Protein AF-A0A9E3P2Q3-F1 (afdb_monomer_lite)

pLDDT: mean 70.46, std 13.99, range [34.44, 86.69]

Foldseek 3Di:
DVPDDLVVLVCLCVPDCVVDDPVSNVVSVVVCVVVVPDDDPDPPPDDPPPDPDDDPPPPPPDPCPVVVVVVVLVVVLVVVVVVLVVLLVPPPDPVVNVVSVVVVVVVVVVSVVVVVVVCVVVPD

Sequence (124 aa):
MASRSDDDLIEVVTSSPEDWEPEAIEAAKAEIERRGLRFEPRPKSSPVETSADGSAEEAPTLPGRKIVAFVVGVLLSLVGVMISLVMVASSKSEAQRRQNRQLVPWTCAGAVLSFFVMFARTGC

Radius of gyration: 28.04 Å; chains: 1; bounding box: 66×47×56 Å

Structure (mmCIF, N/CA/C/O backbone):
data_AF-A0A9E3P2Q3-F1
#
_entry.id   AF-A0A9E3P2Q3-F1
#
loop_
_atom_site.group_PDB
_atom_site.id
_atom_site.type_symbol
_atom_site.label_atom_id
_atom_site.label_alt_id
_atom_site.label_comp_id
_atom_site.label_asym_id
_atom_site.label_entity_id
_atom_site.label_seq_id
_atom_site.pdbx_PDB_ins_code
_atom_site.Cartn_x
_atom_site.Cartn_y
_atom_site.Cartn_z
_atom_site.occupancy
_atom_site.B_iso_or_equiv
_atom_site.auth_seq_id
_atom_site.auth_comp_id
_atom_site.auth_asym_id
_atom_site.auth_atom_id
_atom_site.pdbx_PDB_model_num
ATOM 1 N N . MET A 1 1 ? -31.362 26.291 7.122 1.00 56.62 1 MET A N 1
ATOM 2 C CA . MET A 1 1 ? -31.544 25.896 8.537 1.00 56.62 1 MET A CA 1
ATOM 3 C C . MET A 1 1 ? -32.839 25.127 8.775 1.00 56.62 1 MET A C 1
ATOM 5 O O . MET A 1 1 ? -32.762 24.066 9.367 1.00 56.62 1 MET A O 1
ATOM 9 N N . ALA A 1 2 ? -33.998 25.558 8.255 1.00 60.78 2 ALA A N 1
ATOM 10 C CA . ALA A 1 2 ? -35.278 24.863 8.484 1.00 60.78 2 ALA A CA 1
ATOM 11 C C . ALA A 1 2 ? -35.324 23.378 8.045 1.00 60.78 2 ALA A C 1
ATOM 13 O O . ALA A 1 2 ? -36.069 22.598 8.627 1.00 60.78 2 ALA A O 1
ATOM 14 N N . SER A 1 3 ? -34.520 22.976 7.056 1.00 72.94 3 SER A N 1
ATOM 15 C CA . SER A 1 3 ? -34.424 21.590 6.577 1.00 72.94 3 SER A CA 1
ATOM 16 C C . SER A 1 3 ? -33.384 20.728 7.307 1.00 72.94 3 SER A C 1
ATOM 18 O O . SER A 1 3 ? -33.248 19.560 6.957 1.00 72.94 3 SER A O 1
ATOM 20 N N . ARG A 1 4 ? -32.610 21.288 8.251 1.00 71.31 4 ARG A N 1
ATOM 21 C CA . ARG A 1 4 ? -31.617 20.524 9.025 1.00 71.31 4 ARG A CA 1
ATOM 22 C C . ARG A 1 4 ? -32.302 19.710 10.120 1.00 71.31 4 ARG A C 1
ATOM 24 O O . ARG A 1 4 ? -33.344 20.130 10.644 1.00 71.31 4 ARG A O 1
ATOM 31 N N . SER A 1 5 ? -31.717 18.551 10.423 1.00 78.19 5 SER A N 1
ATOM 32 C CA . SER A 1 5 ? -32.189 17.700 11.509 1.00 78.19 5 SER A CA 1
ATOM 33 C C . SER A 1 5 ? -31.913 18.364 12.860 1.00 78.19 5 SER A C 1
ATOM 35 O O . SER A 1 5 ? -31.067 19.254 12.968 1.00 78.19 5 SER A O 1
ATOM 37 N N . ASP A 1 6 ? -32.669 17.972 13.882 1.00 78.38 6 ASP A N 1
ATOM 38 C CA . ASP A 1 6 ? -32.517 18.543 15.222 1.00 78.38 6 ASP A CA 1
ATOM 39 C C . ASP A 1 6 ? -31.124 18.236 15.802 1.00 78.38 6 ASP A C 1
ATOM 41 O O . ASP A 1 6 ? -30.530 19.100 16.447 1.00 78.38 6 ASP A O 1
ATOM 45 N N . ASP A 1 7 ? -30.563 17.065 15.480 1.00 77.06 7 ASP A N 1
ATOM 46 C CA . ASP A 1 7 ? -29.203 16.669 15.859 1.00 77.06 7 ASP A CA 1
ATOM 47 C C . ASP A 1 7 ? -28.143 17.569 15.201 1.00 77.06 7 ASP A C 1
ATOM 49 O O . ASP A 1 7 ? -27.250 18.056 15.893 1.00 77.06 7 ASP A O 1
ATOM 53 N N . ASP A 1 8 ? -28.291 17.897 13.910 1.00 78.12 8 ASP A N 1
ATOM 54 C CA . ASP A 1 8 ? -27.366 18.805 13.208 1.00 78.12 8 ASP A CA 1
ATOM 55 C C . ASP A 1 8 ? -27.407 20.228 13.791 1.00 78.12 8 ASP A C 1
ATOM 57 O O . ASP A 1 8 ? -26.400 20.935 13.825 1.00 78.12 8 ASP A O 1
ATOM 61 N N . LEU A 1 9 ? -28.588 20.697 14.214 1.00 77.69 9 LEU A N 1
ATOM 62 C CA . LEU A 1 9 ? -28.734 22.018 14.834 1.00 77.69 9 LEU A CA 1
ATOM 63 C C . LEU A 1 9 ? -28.029 22.060 16.193 1.00 77.69 9 LEU A C 1
ATOM 65 O O . LEU A 1 9 ? -27.362 23.047 16.510 1.00 77.69 9 LEU A O 1
ATOM 69 N N . ILE A 1 10 ? -28.157 20.989 16.979 1.00 78.12 10 ILE A N 1
ATOM 70 C CA . ILE A 1 10 ? -27.492 20.849 18.276 1.00 78.12 10 ILE A CA 1
ATOM 71 C C . ILE A 1 10 ? -25.978 20.728 18.088 1.00 78.12 10 ILE A C 1
ATOM 73 O O . ILE A 1 10 ? -25.231 21.363 18.833 1.00 78.12 10 ILE A O 1
ATOM 77 N N . GLU A 1 11 ? -25.514 19.981 17.086 1.00 80.94 11 GLU A N 1
ATOM 78 C CA . GLU A 1 11 ? -24.092 19.843 16.771 1.00 80.94 11 GLU A CA 1
ATOM 79 C C . GLU A 1 11 ? -23.462 21.204 16.474 1.00 80.94 11 GLU A C 1
ATOM 81 O O . GLU A 1 11 ? -22.496 21.567 17.132 1.00 80.94 11 GLU A O 1
ATOM 86 N N . VAL A 1 12 ? -24.076 22.024 15.615 1.00 80.44 12 VAL A N 1
ATOM 87 C CA . VAL A 1 12 ? -23.578 23.377 15.285 1.00 80.44 12 VAL A CA 1
ATOM 88 C C . VAL A 1 12 ? -23.415 24.266 16.526 1.00 80.44 12 VAL A C 1
ATOM 90 O O . VAL A 1 12 ? -22.493 25.075 16.597 1.00 80.44 12 VAL A O 1
ATOM 93 N N . VAL A 1 13 ? -24.297 24.133 17.522 1.00 79.62 13 VAL A N 1
ATOM 94 C CA . VAL A 1 13 ? -24.241 24.938 18.757 1.00 79.62 13 VAL A CA 1
ATOM 95 C C . VAL A 1 13 ? -23.282 24.353 19.802 1.00 79.62 13 VAL A C 1
ATOM 97 O O . VAL A 1 13 ? -22.790 25.094 20.654 1.00 79.62 13 VAL A O 1
ATOM 100 N N . THR A 1 14 ? -23.029 23.043 19.767 1.00 78.44 14 THR A N 1
ATOM 101 C CA . THR A 1 14 ? -22.206 22.328 20.761 1.00 78.44 14 THR A CA 1
ATOM 102 C C . THR A 1 14 ? -20.771 22.067 20.307 1.00 78.44 14 THR A C 1
ATOM 104 O O . THR A 1 14 ? -19.900 21.885 21.161 1.00 78.44 14 THR A O 1
ATOM 107 N N . SER A 1 15 ? -20.514 22.074 18.999 1.00 76.19 15 SER A N 1
ATOM 108 C CA . SER A 1 15 ? -19.181 22.017 18.399 1.00 76.19 15 SER A CA 1
ATOM 109 C C . SER A 1 15 ? -18.386 23.299 18.657 1.00 76.19 15 SER A C 1
ATOM 111 O O . SER A 1 15 ? -18.937 24.320 19.081 1.00 76.19 15 SER A O 1
ATOM 113 N N . SER A 1 16 ? -17.076 23.250 18.420 1.00 73.00 16 SER A N 1
ATOM 114 C CA . SER A 1 16 ? -16.201 24.399 18.637 1.00 73.00 16 SER A CA 1
ATOM 115 C C . SER A 1 16 ? -16.625 25.583 17.752 1.00 73.00 16 SER A C 1
ATOM 117 O O . SER A 1 16 ? -16.930 25.397 16.575 1.00 73.00 16 SER A O 1
ATOM 119 N N . PRO A 1 17 ? -16.608 26.824 18.270 1.00 65.88 17 PRO A N 1
ATOM 120 C CA . PRO A 1 17 ? -16.984 28.017 17.503 1.00 65.88 17 PRO A CA 1
ATOM 121 C C . PRO A 1 17 ? -15.997 28.350 16.369 1.00 65.88 17 PRO A C 1
ATOM 123 O O . PRO A 1 17 ? -16.234 29.280 15.610 1.00 65.88 17 PRO A O 1
ATOM 126 N N . GLU A 1 18 ? -14.885 27.620 16.280 1.00 72.69 18 GLU A N 1
ATOM 127 C CA . GLU A 1 18 ? -13.877 27.722 15.220 1.00 72.69 18 GLU A CA 1
ATOM 128 C C . GLU A 1 18 ? -14.293 26.963 13.947 1.00 72.69 18 GLU A C 1
ATOM 130 O O . GLU A 1 18 ? -13.821 27.297 12.863 1.00 72.69 18 GLU A O 1
ATOM 135 N N . ASP A 1 19 ? -15.206 25.990 14.066 1.00 75.38 19 ASP A N 1
ATOM 136 C CA . ASP A 1 19 ? -15.649 25.134 12.956 1.00 75.38 19 ASP A CA 1
ATOM 137 C C . ASP A 1 19 ? -16.808 25.750 12.151 1.00 75.38 19 ASP A C 1
ATOM 139 O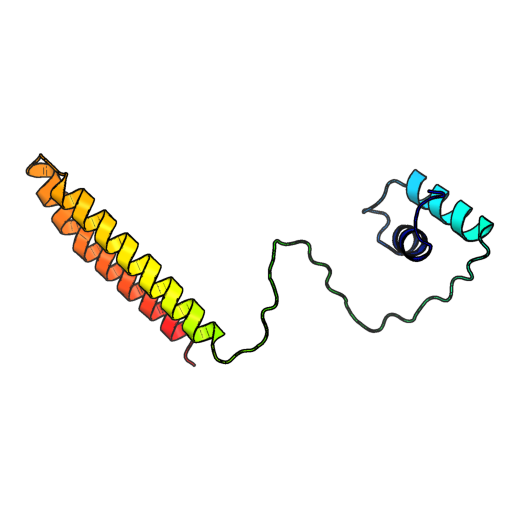 O . ASP A 1 19 ? -17.129 25.290 11.052 1.00 75.38 19 ASP A O 1
ATOM 143 N N . TRP A 1 20 ? -17.442 26.803 12.679 1.00 79.31 20 TRP A N 1
ATOM 144 C CA . TRP A 1 20 ? -18.639 27.411 12.101 1.00 79.31 20 TRP A CA 1
ATOM 145 C C . TRP A 1 20 ? -18.582 28.933 12.107 1.00 79.31 20 TRP A C 1
ATOM 147 O O . TRP A 1 20 ? -18.084 29.562 13.037 1.00 79.31 20 TRP A O 1
ATOM 157 N N . GLU A 1 21 ? -19.176 29.542 11.081 1.00 84.75 21 GLU A N 1
ATOM 158 C CA . GLU A 1 21 ? -19.369 30.988 11.058 1.00 84.75 21 GLU A CA 1
ATOM 159 C C . GLU A 1 21 ? -20.297 31.432 12.205 1.00 84.75 21 GLU A C 1
ATOM 161 O O . GLU A 1 21 ? -21.296 30.760 12.493 1.00 84.75 21 GLU A O 1
ATOM 166 N N . PRO A 1 22 ? -20.032 32.587 12.843 1.00 79.88 22 PRO A N 1
ATOM 167 C CA . PRO A 1 22 ? -20.825 33.065 13.977 1.00 79.88 22 PRO A CA 1
ATOM 168 C C . PRO A 1 22 ? -22.309 33.252 13.621 1.00 79.88 22 PRO A C 1
ATOM 170 O O . PRO A 1 22 ? -23.181 32.958 14.438 1.00 79.88 22 PRO A O 1
ATOM 173 N N . GLU A 1 23 ? -22.606 33.642 12.379 1.00 79.81 23 GLU A N 1
ATOM 174 C CA . GLU A 1 23 ? -23.972 33.780 11.861 1.00 79.81 23 GLU A CA 1
ATOM 175 C C . GLU A 1 23 ? -24.711 32.429 11.795 1.00 79.81 23 GLU A C 1
ATOM 177 O O . GLU A 1 23 ? -25.909 32.346 12.075 1.00 79.81 23 GLU A O 1
ATOM 182 N N . ALA A 1 24 ? -23.998 31.334 11.508 1.00 79.56 24 ALA A N 1
ATOM 183 C CA . ALA A 1 24 ? -24.572 29.990 11.491 1.00 79.56 24 ALA A CA 1
ATOM 184 C C . ALA A 1 24 ? -24.915 29.493 12.904 1.00 79.56 24 ALA A C 1
ATOM 186 O O . ALA A 1 24 ? -25.940 28.834 13.091 1.00 79.56 24 ALA A O 1
ATOM 187 N N . ILE A 1 25 ? -24.095 29.849 13.898 1.00 80.75 25 ILE A N 1
ATOM 188 C CA . ILE A 1 25 ? -24.326 29.524 15.312 1.00 80.75 25 ILE A CA 1
ATOM 189 C C . ILE A 1 25 ? -25.546 30.291 15.842 1.00 80.75 25 ILE A C 1
ATOM 191 O O . ILE A 1 25 ? -26.386 29.715 16.536 1.00 80.75 25 ILE A O 1
ATOM 195 N N . GLU A 1 26 ? -25.681 31.576 15.504 1.00 82.31 26 GLU A N 1
ATOM 196 C CA . GLU A 1 26 ? -26.845 32.387 15.884 1.00 82.31 26 GLU A CA 1
ATOM 197 C C . GLU A 1 26 ? -28.135 31.883 15.228 1.00 82.31 26 GLU A C 1
ATOM 199 O O . GLU A 1 26 ? -29.147 31.704 15.912 1.00 82.31 26 GLU A O 1
ATOM 204 N N . ALA A 1 27 ? -28.090 31.559 13.933 1.00 82.94 27 ALA A N 1
ATOM 205 C CA . ALA A 1 27 ? -29.232 30.994 13.221 1.00 82.94 27 ALA A CA 1
ATOM 206 C C . ALA A 1 27 ? -29.654 29.624 13.784 1.00 82.94 27 ALA A C 1
ATOM 208 O O . ALA A 1 27 ? -30.849 29.336 13.871 1.00 82.94 27 ALA A O 1
ATOM 209 N N . ALA A 1 28 ? -28.695 28.786 14.195 1.00 82.12 28 ALA A N 1
ATOM 210 C CA . ALA A 1 28 ? -28.979 27.499 14.826 1.00 82.12 28 ALA A CA 1
ATOM 211 C C . ALA A 1 28 ? -29.613 27.671 16.216 1.00 82.12 28 ALA A C 1
ATOM 213 O O . ALA A 1 28 ? -30.617 27.025 16.509 1.00 82.12 28 ALA A O 1
ATOM 214 N N . LYS A 1 29 ? -29.104 28.596 17.043 1.00 80.38 29 LYS A N 1
ATOM 215 C CA . LYS A 1 29 ? -29.695 28.915 18.357 1.00 80.38 29 LYS A CA 1
ATOM 216 C C . LYS A 1 29 ? -31.138 29.405 18.238 1.00 80.38 29 LYS A C 1
ATOM 218 O O . LYS A 1 29 ? -32.005 28.898 18.948 1.00 80.38 29 LYS A O 1
ATOM 223 N N . ALA A 1 30 ? -31.403 30.329 17.314 1.00 83.25 30 ALA A N 1
ATOM 224 C CA . ALA A 1 30 ? -32.748 30.849 17.073 1.00 83.25 30 ALA A CA 1
ATOM 225 C C . ALA A 1 30 ? -33.718 29.749 16.604 1.00 83.25 30 ALA A C 1
ATOM 227 O O . ALA A 1 30 ? -34.883 29.721 16.999 1.00 83.25 30 ALA A O 1
ATOM 228 N N . GLU A 1 31 ? -33.240 28.810 15.785 1.00 81.19 31 GLU A N 1
ATOM 229 C CA . GLU A 1 31 ? -34.051 27.700 15.285 1.00 81.19 31 GLU A CA 1
ATOM 230 C C . GLU A 1 31 ? -34.334 26.636 16.364 1.00 81.19 31 GLU A C 1
ATOM 232 O O . GLU A 1 31 ? -35.449 26.117 16.425 1.00 81.19 31 GLU A O 1
ATOM 237 N N . ILE A 1 32 ? -33.375 26.346 17.251 1.00 81.69 32 ILE A N 1
ATOM 238 C CA . ILE A 1 32 ? -33.557 25.452 18.411 1.00 81.69 32 ILE A CA 1
ATOM 239 C C . ILE A 1 32 ? -34.602 26.023 19.375 1.00 81.69 32 ILE A C 1
ATOM 241 O O . ILE A 1 32 ? -35.501 25.301 19.814 1.00 81.69 32 ILE A O 1
ATOM 245 N N . GLU A 1 33 ? -34.522 27.326 19.662 1.00 81.50 33 GLU A N 1
ATOM 246 C CA . GLU A 1 33 ? -35.496 28.030 20.499 1.00 81.50 33 GLU A CA 1
ATOM 247 C C . GLU A 1 33 ? -36.892 28.006 19.862 1.00 81.50 33 GLU A C 1
ATOM 249 O O . GLU A 1 33 ? -37.873 27.664 20.526 1.00 81.50 33 GLU A O 1
ATOM 254 N N . ARG A 1 34 ? -36.981 28.249 18.545 1.00 80.75 34 ARG A N 1
ATOM 255 C CA . ARG A 1 34 ? -38.236 28.169 17.779 1.00 80.75 34 ARG A CA 1
ATOM 256 C C . ARG A 1 34 ? -38.878 26.779 17.832 1.00 80.75 34 ARG A C 1
ATOM 258 O O . ARG A 1 34 ? -40.104 26.678 17.824 1.00 80.75 34 ARG A O 1
ATOM 265 N N . ARG A 1 35 ? -38.072 25.712 17.865 1.00 76.88 35 ARG A N 1
ATOM 266 C CA . ARG A 1 35 ? -38.540 24.315 17.932 1.00 76.88 35 ARG A CA 1
ATOM 267 C C . ARG A 1 35 ? -38.819 23.833 19.358 1.00 76.88 35 ARG A C 1
ATOM 269 O O . ARG A 1 35 ? -39.352 22.740 19.525 1.00 76.88 35 ARG A O 1
ATOM 276 N N . GLY A 1 36 ? -38.496 24.628 20.382 1.00 74.81 36 GLY A N 1
ATOM 277 C CA . GLY A 1 36 ? -38.705 24.261 21.785 1.00 74.81 36 GLY A CA 1
ATOM 278 C C . GLY A 1 36 ? -37.869 23.060 22.236 1.00 74.81 36 GLY A C 1
ATOM 279 O O . GLY A 1 36 ? -38.242 22.3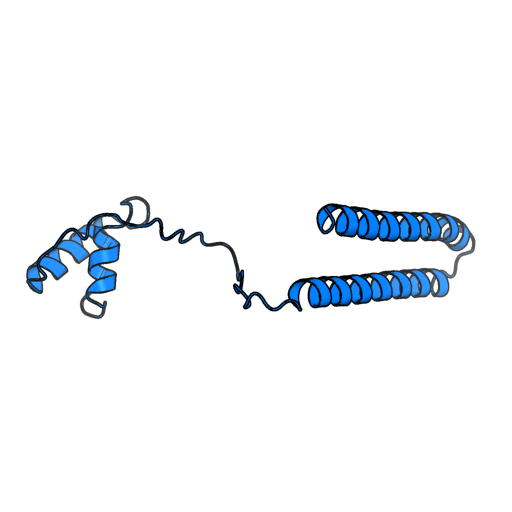78 23.194 1.00 74.81 36 GLY A O 1
ATOM 280 N N . LEU A 1 37 ? -36.756 22.781 21.549 1.00 72.50 37 LEU A N 1
ATOM 281 C CA . LEU A 1 37 ? -35.858 21.680 21.882 1.00 72.50 37 LEU A CA 1
ATOM 282 C C . LEU A 1 37 ? -35.162 22.007 23.210 1.00 72.50 37 LEU A C 1
ATOM 284 O O . LEU A 1 37 ? -34.369 22.944 23.306 1.00 72.50 37 LEU A O 1
ATOM 288 N N . ARG A 1 38 ? -35.495 21.263 24.273 1.00 60.00 38 ARG A N 1
ATOM 289 C CA . ARG A 1 38 ? -34.844 21.430 25.577 1.00 60.00 38 ARG A CA 1
ATOM 290 C C . ARG A 1 38 ? -33.435 20.857 25.513 1.00 60.00 38 ARG A C 1
ATOM 292 O O . ARG A 1 38 ? -33.250 19.659 25.335 1.00 60.00 38 ARG A O 1
ATOM 299 N N . PHE A 1 39 ? -32.462 21.736 25.702 1.00 59.69 39 PHE A N 1
ATOM 300 C CA . PHE A 1 39 ? -31.057 21.401 25.866 1.00 59.69 39 PHE A CA 1
ATOM 301 C C . PHE A 1 39 ? -30.870 20.619 27.175 1.00 59.69 39 PHE A C 1
ATOM 303 O O . PHE A 1 39 ? -30.738 21.215 28.243 1.00 59.69 39 PHE A O 1
ATOM 310 N N . GLU A 1 40 ? -30.890 19.288 27.123 1.00 53.97 40 GLU A N 1
ATOM 311 C CA . GLU A 1 40 ? -30.242 18.499 28.168 1.00 53.97 40 GLU A CA 1
ATOM 312 C C . GLU A 1 40 ? -28.759 18.388 27.803 1.00 53.97 40 GLU A C 1
ATOM 314 O O . GLU A 1 40 ? -28.426 17.733 26.812 1.00 53.97 40 GLU A O 1
ATOM 319 N N . PRO A 1 41 ? -27.844 19.028 28.558 1.00 49.44 41 PRO A N 1
ATOM 320 C CA . PRO A 1 41 ? -26.423 18.810 28.364 1.00 49.44 41 PRO A CA 1
ATOM 321 C C . PRO A 1 41 ? -26.130 17.353 28.713 1.00 49.44 41 PRO A C 1
ATOM 323 O O . PRO A 1 41 ? -26.019 16.983 29.884 1.00 49.44 41 PRO A O 1
ATOM 326 N N . ARG A 1 42 ? -26.038 16.505 27.687 1.00 46.06 42 ARG A N 1
ATOM 327 C CA . ARG A 1 42 ? -25.641 15.110 27.851 1.00 46.06 42 ARG A CA 1
ATOM 328 C C . ARG A 1 42 ? -24.245 15.112 28.489 1.00 46.06 42 ARG A C 1
ATOM 330 O O . ARG A 1 42 ? -23.343 15.755 27.945 1.00 46.06 42 ARG A O 1
ATOM 337 N N . PRO A 1 43 ? -24.042 14.465 29.650 1.00 40.84 43 PRO A N 1
ATOM 338 C CA . PRO A 1 43 ? -22.741 14.457 30.297 1.00 40.84 43 PRO A CA 1
ATOM 339 C C . PRO A 1 43 ? -21.709 13.852 29.343 1.00 40.84 43 PRO A C 1
ATOM 341 O O . PRO A 1 43 ? -21.934 12.793 28.758 1.00 40.84 43 PRO A O 1
ATOM 344 N N . LYS A 1 44 ? -20.585 14.559 29.181 1.00 45.75 44 LYS A N 1
ATOM 345 C CA . LYS A 1 44 ? -19.389 14.115 28.455 1.00 45.75 44 LYS A CA 1
ATOM 346 C C . LYS A 1 44 ? -18.921 12.762 29.010 1.00 45.75 44 LYS A C 1
ATOM 348 O O . LYS A 1 44 ? -18.119 12.718 29.936 1.00 45.75 44 LYS A O 1
ATOM 353 N N . SER A 1 45 ? -19.391 11.661 28.438 1.00 46.22 45 SER A N 1
ATOM 354 C CA . SER A 1 45 ? -18.802 10.333 28.621 1.00 46.22 45 SER A CA 1
ATOM 355 C C . SER A 1 45 ? -18.630 9.660 27.265 1.00 46.22 45 SER A C 1
ATOM 357 O O . SER A 1 45 ? -19.414 8.799 26.877 1.00 46.22 45 SER A O 1
ATOM 359 N N . SER A 1 46 ? -17.656 10.157 26.512 1.00 40.31 46 SER A N 1
ATOM 360 C CA . SER A 1 46 ? -16.575 9.396 25.868 1.00 40.31 46 SER A CA 1
ATOM 361 C C . SER A 1 46 ? -16.017 10.230 24.717 1.00 40.31 46 SER A C 1
ATOM 363 O O . SER A 1 46 ? -16.797 10.873 24.015 1.00 40.31 46 SER A O 1
ATOM 365 N N . PRO A 1 47 ? -14.692 10.247 24.511 1.00 44.41 47 PRO A N 1
ATOM 366 C CA . PRO A 1 47 ? -14.112 10.888 23.347 1.00 44.41 47 PRO A CA 1
ATOM 367 C C . PRO A 1 47 ? -14.547 10.085 22.120 1.00 44.41 47 PRO A C 1
ATOM 369 O O . PRO A 1 47 ? -14.077 8.975 21.886 1.00 44.41 47 PRO A O 1
ATOM 372 N N . VAL A 1 48 ? -15.496 10.629 21.366 1.00 47.34 48 VAL A N 1
ATOM 373 C CA . VAL A 1 48 ? -15.648 10.283 19.958 1.00 47.34 48 VAL A CA 1
ATOM 374 C C . VAL A 1 48 ? -14.590 11.114 19.247 1.00 47.34 48 VAL A C 1
ATOM 376 O O . VAL A 1 48 ? -14.770 12.305 19.004 1.00 47.34 48 VAL A O 1
ATOM 379 N N . GLU A 1 49 ? -13.431 10.497 19.027 1.00 42.47 49 GLU A N 1
ATOM 380 C CA . GLU A 1 49 ? -12.432 10.988 18.086 1.00 42.47 49 GLU A CA 1
ATOM 381 C C . GLU A 1 49 ? -13.041 10.929 16.681 1.00 42.47 49 GLU A C 1
ATOM 383 O O . GLU A 1 49 ? -12.947 9.924 15.983 1.00 42.47 49 GLU A O 1
ATOM 388 N N . THR A 1 50 ? -13.677 12.017 16.251 1.00 42.28 50 THR A N 1
ATOM 389 C CA . THR A 1 50 ? -13.815 12.303 14.823 1.00 42.28 50 THR A CA 1
ATOM 390 C C . THR A 1 50 ? -12.535 13.004 14.394 1.00 42.28 50 THR A C 1
ATOM 392 O O . THR A 1 50 ? -12.448 14.229 14.367 1.00 42.28 50 THR A O 1
ATOM 395 N N . SER A 1 51 ? -11.504 12.219 14.094 1.00 42.34 51 SER A N 1
ATOM 396 C CA . SER A 1 51 ? -10.421 12.681 13.234 1.00 42.34 51 SER A CA 1
ATOM 397 C C . SER A 1 51 ? -10.854 12.444 11.794 1.00 42.34 51 SER A C 1
ATOM 399 O O . SER A 1 51 ? -11.021 11.308 11.355 1.00 42.34 51 SER A O 1
ATOM 401 N N . ALA A 1 52 ? -11.045 13.532 11.057 1.00 53.97 52 ALA A N 1
ATOM 402 C CA . ALA A 1 52 ? -10.941 13.496 9.615 1.00 53.97 52 ALA A CA 1
ATOM 403 C C . ALA A 1 52 ? -9.518 13.042 9.254 1.00 53.97 52 ALA A C 1
ATOM 405 O O . ALA A 1 52 ? -8.576 13.809 9.393 1.00 53.97 52 ALA A O 1
ATOM 406 N N . ASP A 1 53 ? -9.369 11.794 8.822 1.00 34.44 53 ASP A N 1
ATOM 407 C CA . ASP A 1 53 ? -8.284 11.364 7.948 1.00 34.44 53 ASP A CA 1
ATOM 408 C C . ASP A 1 53 ? -8.725 10.091 7.217 1.00 34.44 53 ASP A C 1
ATOM 410 O O . ASP A 1 53 ? -9.390 9.217 7.772 1.00 34.44 53 ASP A O 1
ATOM 414 N N . GLY A 1 54 ? -8.459 10.054 5.914 1.00 40.19 54 GLY A N 1
ATOM 415 C CA . GLY A 1 54 ? -9.138 9.194 4.951 1.00 40.19 54 GLY A CA 1
ATOM 416 C C . GLY A 1 54 ? -9.283 7.725 5.353 1.00 40.19 54 GLY A C 1
ATOM 417 O O . GLY A 1 54 ? -8.301 7.051 5.634 1.00 40.19 54 GLY A O 1
ATOM 418 N N . SER A 1 55 ? -10.515 7.215 5.246 1.00 37.22 55 SER A N 1
ATOM 419 C CA . SER A 1 55 ? -10.805 5.820 4.884 1.00 37.22 55 SER A CA 1
ATOM 420 C C . SER A 1 55 ? -9.941 4.766 5.601 1.00 37.22 55 SER A C 1
ATOM 422 O O . SER A 1 55 ? -9.439 3.821 4.995 1.00 37.22 55 SER A O 1
ATOM 424 N N . ALA A 1 56 ? -9.784 4.900 6.917 1.00 42.59 56 ALA A N 1
ATOM 425 C CA . ALA A 1 56 ? -9.457 3.772 7.770 1.00 42.59 56 ALA A CA 1
ATOM 426 C C . ALA A 1 56 ? -10.759 3.000 8.007 1.00 42.59 56 ALA A C 1
ATOM 428 O O . ALA A 1 56 ? -11.414 3.146 9.033 1.00 42.59 56 ALA A O 1
ATOM 429 N N . GLU A 1 57 ? -11.162 2.216 7.006 1.00 44.59 57 GLU A N 1
ATOM 430 C CA . GLU A 1 57 ? -12.146 1.157 7.194 1.00 44.59 57 GLU A CA 1
ATOM 431 C C . GLU A 1 57 ? -11.602 0.263 8.318 1.00 44.59 57 GLU A C 1
ATOM 433 O O . GLU A 1 57 ? -10.603 -0.449 8.152 1.00 44.59 57 GLU A O 1
ATOM 438 N N . GLU A 1 58 ? -12.200 0.376 9.504 1.00 42.78 58 GLU A N 1
ATOM 439 C CA . GLU A 1 58 ? -11.969 -0.515 10.632 1.00 42.78 58 GLU A CA 1
ATOM 440 C C . GLU A 1 58 ? -12.539 -1.881 10.242 1.00 42.78 58 GLU A C 1
ATOM 442 O O . GLU A 1 58 ? -13.652 -2.276 10.585 1.00 42.78 58 GLU A O 1
ATOM 447 N N . ALA A 1 59 ? -11.778 -2.584 9.406 1.00 46.59 59 ALA A N 1
ATOM 448 C CA . ALA A 1 59 ? -12.095 -3.930 9.005 1.00 46.59 59 ALA A CA 1
ATOM 449 C C . ALA A 1 59 ? -12.124 -4.801 10.269 1.00 46.59 59 ALA A C 1
ATOM 451 O O . ALA A 1 59 ? -11.233 -4.666 11.123 1.00 46.59 59 ALA A O 1
ATOM 452 N N . PRO A 1 60 ? -13.109 -5.710 10.378 1.00 46.78 60 PRO A N 1
ATOM 453 C CA . PRO A 1 60 ? -13.244 -6.615 11.507 1.00 46.78 60 PRO A CA 1
ATOM 454 C C . PRO A 1 60 ? -11.895 -7.263 11.803 1.00 46.78 60 PRO A C 1
ATOM 456 O O . PRO A 1 60 ? -11.142 -7.597 10.882 1.00 46.78 60 PRO A O 1
ATOM 459 N N . THR A 1 61 ? -11.591 -7.432 13.089 1.00 50.91 61 THR A N 1
ATOM 460 C CA . THR A 1 61 ? -10.432 -8.151 13.632 1.00 50.91 61 THR A CA 1
ATOM 461 C C . THR A 1 61 ? -10.492 -9.631 13.248 1.00 50.91 61 THR A C 1
ATOM 463 O O . THR A 1 61 ? -10.610 -10.539 14.062 1.00 50.91 61 THR A O 1
ATOM 466 N N . LEU A 1 62 ? -10.406 -9.886 11.949 1.00 55.91 62 LEU A N 1
ATOM 467 C CA . LEU A 1 62 ? -10.212 -11.181 11.356 1.00 55.91 62 LEU A CA 1
ATOM 468 C C . LEU A 1 62 ? -8.728 -11.512 11.534 1.00 55.91 62 LEU A C 1
ATOM 470 O O . LEU A 1 62 ? -7.868 -10.703 11.157 1.00 55.91 62 LEU A O 1
ATOM 474 N N . PRO A 1 63 ? -8.387 -12.727 11.995 1.00 59.25 63 PRO A N 1
ATOM 475 C CA . PRO A 1 63 ? -7.008 -13.225 11.985 1.00 59.25 63 PRO A CA 1
ATOM 476 C C . PRO A 1 63 ? -6.358 -13.190 10.581 1.00 59.25 63 PRO A C 1
ATOM 478 O O . PRO A 1 63 ? -5.154 -13.394 10.444 1.00 59.25 63 PRO A O 1
ATOM 481 N N . GLY A 1 64 ? -7.129 -12.864 9.537 1.00 60.94 64 GLY A N 1
ATOM 482 C CA . GLY A 1 64 ? -6.675 -12.625 8.173 1.00 60.94 64 GLY A CA 1
ATOM 483 C C . GLY A 1 64 ? -6.003 -11.275 7.898 1.00 60.94 64 GLY A C 1
ATOM 484 O O . GLY A 1 64 ? -5.320 -11.189 6.886 1.00 60.94 64 GLY A O 1
ATOM 485 N N . ARG A 1 65 ? -6.095 -10.233 8.745 1.00 69.00 65 ARG A N 1
ATOM 486 C CA . ARG A 1 65 ? -5.489 -8.912 8.422 1.00 69.00 65 ARG A CA 1
ATOM 487 C C . ARG A 1 65 ? -3.969 -8.990 8.214 1.00 69.00 65 ARG A C 1
ATOM 489 O O . ARG A 1 65 ? -3.429 -8.337 7.323 1.00 69.00 65 ARG A O 1
ATOM 496 N N . LYS A 1 66 ? -3.286 -9.847 8.981 1.00 71.56 66 LYS A N 1
ATOM 497 C CA . LYS A 1 66 ? -1.851 -10.130 8.798 1.00 71.56 66 LYS A CA 1
ATOM 498 C C . LYS A 1 66 ? -1.571 -10.853 7.475 1.00 71.56 66 LYS A C 1
ATOM 500 O O . LYS A 1 66 ? -0.597 -10.535 6.802 1.00 71.56 66 LYS A O 1
ATOM 505 N N . ILE A 1 67 ? -2.446 -11.781 7.084 1.00 79.31 67 ILE A N 1
ATOM 506 C CA . ILE A 1 67 ? -2.342 -12.529 5.823 1.00 79.31 67 ILE A CA 1
ATOM 507 C C . ILE A 1 67 ? -2.568 -11.590 4.637 1.00 79.31 67 ILE A C 1
ATOM 509 O O . ILE A 1 67 ? -1.805 -11.631 3.683 1.00 79.31 67 ILE A O 1
ATOM 513 N N . VAL A 1 68 ? -3.558 -10.699 4.713 1.00 79.62 68 VAL A N 1
ATOM 514 C CA . VAL A 1 68 ? -3.835 -9.707 3.666 1.00 79.62 68 VAL A CA 1
ATOM 515 C C . VAL A 1 68 ? -2.639 -8.775 3.481 1.00 79.62 68 VAL A C 1
ATOM 517 O O . VAL A 1 68 ? -2.175 -8.609 2.358 1.00 79.62 68 VAL A O 1
ATOM 520 N N . ALA A 1 69 ? -2.077 -8.236 4.568 1.00 78.75 69 ALA A N 1
ATOM 521 C CA . ALA A 1 69 ? -0.880 -7.398 4.489 1.00 78.75 69 ALA A CA 1
ATOM 522 C C . ALA A 1 69 ? 0.321 -8.151 3.888 1.00 78.75 69 ALA A C 1
ATOM 524 O O . ALA A 1 69 ? 1.048 -7.597 3.066 1.00 78.75 69 ALA A O 1
ATOM 525 N N . PHE A 1 70 ? 0.498 -9.428 4.243 1.00 79.75 70 PHE A N 1
ATOM 526 C CA . PHE A 1 70 ? 1.540 -10.277 3.671 1.00 79.75 70 PHE A CA 1
ATOM 527 C C . PHE A 1 70 ? 1.324 -10.526 2.174 1.00 79.75 70 PHE A C 1
ATOM 529 O O . PHE A 1 70 ? 2.243 -10.346 1.384 1.00 79.75 70 PHE A O 1
ATOM 536 N N . VAL A 1 71 ? 0.105 -10.880 1.765 1.00 82.56 71 VAL A N 1
ATOM 537 C CA . VAL A 1 71 ? -0.254 -11.125 0.361 1.00 82.56 71 VAL A CA 1
ATOM 538 C C . VAL A 1 71 ? -0.059 -9.862 -0.476 1.00 82.56 71 VAL A C 1
ATOM 540 O O . VAL A 1 71 ? 0.548 -9.931 -1.543 1.00 82.56 71 VAL A O 1
ATOM 543 N N . VAL A 1 72 ? -0.494 -8.702 0.025 1.00 84.56 72 VAL A N 1
ATOM 544 C CA . VAL A 1 72 ? -0.276 -7.403 -0.630 1.00 84.56 72 VAL A CA 1
ATOM 545 C C . VAL A 1 72 ? 1.219 -7.087 -0.728 1.00 84.56 72 VAL A C 1
ATOM 547 O O . VAL A 1 72 ? 1.689 -6.690 -1.794 1.00 84.56 72 VAL A O 1
ATOM 550 N N . GLY A 1 73 ? 1.990 -7.326 0.336 1.00 83.19 73 GLY A N 1
ATOM 551 C CA . GLY A 1 73 ? 3.444 -7.146 0.331 1.00 83.19 73 GLY A CA 1
ATOM 552 C C . GLY A 1 73 ? 4.157 -8.049 -0.682 1.00 83.19 73 GLY A C 1
ATOM 553 O O . GLY A 1 73 ? 5.028 -7.588 -1.420 1.00 83.19 73 GLY A O 1
ATOM 554 N N . VAL A 1 74 ? 3.758 -9.320 -0.777 1.00 84.81 74 VAL A N 1
ATOM 555 C CA . VAL A 1 74 ? 4.299 -10.273 -1.760 1.00 84.81 74 VAL A CA 1
ATOM 556 C C . VAL A 1 74 ? 3.953 -9.837 -3.184 1.00 84.81 74 VAL A C 1
ATOM 558 O O . VAL A 1 74 ? 4.832 -9.822 -4.043 1.00 84.81 74 VAL A O 1
ATOM 561 N N . LEU A 1 75 ? 2.708 -9.424 -3.433 1.00 85.06 75 LEU A N 1
ATOM 562 C CA . LEU A 1 75 ? 2.270 -8.908 -4.733 1.00 85.06 75 LEU A CA 1
ATOM 563 C C . LEU A 1 75 ? 3.085 -7.684 -5.168 1.00 85.06 75 LEU A C 1
ATOM 565 O O . LEU A 1 75 ? 3.603 -7.665 -6.284 1.00 85.06 75 LEU A O 1
ATOM 569 N N . LEU A 1 76 ? 3.260 -6.696 -4.287 1.00 84.25 76 LEU A N 1
ATOM 570 C CA . LEU A 1 76 ? 4.057 -5.500 -4.582 1.00 84.25 76 LEU A CA 1
ATOM 571 C C . LEU A 1 76 ? 5.531 -5.836 -4.848 1.00 84.25 76 LEU A C 1
ATOM 573 O O . LEU A 1 76 ? 6.138 -5.273 -5.760 1.00 84.25 76 LEU A O 1
ATOM 577 N N . SER A 1 77 ? 6.093 -6.792 -4.103 1.00 84.94 77 SER A N 1
ATOM 578 C CA . SER A 1 77 ? 7.463 -7.268 -4.316 1.00 84.94 77 SER A CA 1
ATOM 579 C C . SER A 1 77 ? 7.636 -7.914 -5.696 1.00 84.94 77 SER A C 1
ATOM 581 O O . SER A 1 77 ? 8.550 -7.556 -6.441 1.00 84.94 77 SER A O 1
ATOM 583 N N . LEU A 1 78 ? 6.711 -8.793 -6.097 1.00 83.81 78 LEU A N 1
ATOM 584 C CA . LEU A 1 78 ? 6.729 -9.430 -7.419 1.00 83.81 78 LEU A CA 1
ATOM 585 C C . LEU A 1 78 ? 6.631 -8.407 -8.556 1.00 83.81 78 LEU A C 1
ATOM 587 O O . LEU A 1 78 ? 7.357 -8.513 -9.547 1.00 83.81 78 LEU A O 1
ATOM 591 N N . VAL A 1 79 ? 5.778 -7.391 -8.403 1.00 86.69 79 VAL A N 1
ATOM 592 C CA . VAL A 1 79 ? 5.654 -6.300 -9.379 1.00 86.69 79 VAL A CA 1
ATOM 593 C C . VAL A 1 79 ? 6.972 -5.528 -9.503 1.00 86.69 79 VAL A C 1
ATOM 595 O O . VAL A 1 79 ? 7.435 -5.289 -10.619 1.00 86.69 79 VAL A O 1
ATOM 598 N N . GLY A 1 80 ? 7.630 -5.204 -8.385 1.00 84.38 80 GLY A N 1
ATOM 599 C CA . GLY A 1 80 ? 8.935 -4.532 -8.392 1.00 84.38 80 GLY A CA 1
ATOM 600 C C . GLY A 1 80 ? 10.029 -5.340 -9.103 1.00 84.38 80 GLY A C 1
ATOM 601 O O . GLY A 1 80 ? 10.797 -4.791 -9.903 1.00 84.38 80 GLY A O 1
ATOM 602 N N . VAL A 1 81 ? 10.068 -6.658 -8.883 1.00 84.50 81 VAL A N 1
ATOM 603 C CA . VAL A 1 81 ? 11.001 -7.566 -9.573 1.00 84.50 81 VAL A CA 1
ATOM 604 C C . VAL A 1 81 ? 10.718 -7.605 -11.077 1.00 84.50 81 VAL A C 1
ATOM 606 O O . VAL A 1 81 ? 11.649 -7.487 -11.876 1.00 84.50 81 VAL A O 1
ATOM 609 N N . MET A 1 82 ? 9.449 -7.701 -11.482 1.00 84.56 82 MET A N 1
ATOM 610 C CA . MET A 1 82 ? 9.063 -7.703 -12.897 1.00 84.56 82 MET A CA 1
ATOM 611 C C . MET A 1 82 ? 9.459 -6.406 -13.608 1.00 84.56 82 MET A C 1
ATOM 613 O O . MET A 1 82 ? 10.040 -6.460 -14.691 1.00 84.56 82 MET A O 1
ATOM 617 N N . ILE A 1 83 ? 9.228 -5.244 -12.990 1.00 86.00 83 ILE A N 1
ATOM 618 C CA . ILE A 1 83 ? 9.648 -3.944 -13.541 1.00 86.00 83 ILE A CA 1
ATOM 619 C C . ILE A 1 83 ? 11.173 -3.892 -13.704 1.00 86.00 83 ILE A C 1
ATOM 621 O O . ILE A 1 83 ? 11.675 -3.452 -14.741 1.00 86.00 83 ILE A O 1
ATOM 625 N N . SER A 1 84 ? 11.916 -4.394 -12.716 1.00 80.81 84 SER A N 1
ATOM 626 C CA . SER A 1 84 ? 13.382 -4.438 -12.756 1.00 80.81 84 SER A CA 1
ATOM 627 C C . SER A 1 84 ? 13.893 -5.332 -13.891 1.00 80.81 84 SER A C 1
ATOM 629 O O . SER A 1 84 ? 14.809 -4.951 -14.622 1.00 80.81 84 SER A O 1
ATOM 631 N N . LEU A 1 85 ? 13.265 -6.493 -14.102 1.00 82.19 85 LEU A N 1
ATOM 632 C CA . LEU A 1 85 ? 13.583 -7.391 -15.215 1.00 82.19 85 LEU A CA 1
ATOM 633 C C . LEU A 1 85 ? 13.269 -6.757 -16.574 1.00 82.19 85 LEU A C 1
ATOM 635 O O . LEU A 1 85 ? 14.094 -6.843 -17.483 1.00 82.19 85 LEU A O 1
ATOM 639 N N . VAL A 1 86 ? 12.127 -6.078 -16.712 1.00 85.56 86 VAL A N 1
ATOM 640 C CA . VAL A 1 86 ? 11.744 -5.379 -17.951 1.00 85.56 86 VAL A CA 1
ATOM 641 C C . VAL A 1 86 ? 12.712 -4.237 -18.265 1.00 85.56 86 VAL A C 1
ATOM 643 O O . VAL A 1 86 ? 13.128 -4.094 -19.416 1.00 85.56 86 VAL A O 1
ATOM 646 N N . MET A 1 87 ? 13.134 -3.463 -17.261 1.00 79.25 87 MET A N 1
ATOM 647 C CA . MET A 1 87 ? 14.154 -2.416 -17.413 1.00 79.25 87 MET A CA 1
ATOM 648 C C . MET A 1 87 ? 15.497 -2.987 -17.885 1.00 79.25 87 MET A C 1
ATOM 650 O O . MET A 1 87 ? 16.128 -2.439 -18.790 1.00 79.25 87 MET A O 1
ATOM 654 N N . VAL A 1 88 ? 15.927 -4.121 -17.323 1.00 76.69 88 VAL A N 1
ATOM 655 C CA . VAL A 1 88 ? 17.155 -4.810 -17.751 1.00 76.69 88 VAL A CA 1
ATOM 656 C C . VAL A 1 88 ? 17.017 -5.355 -19.176 1.00 76.69 88 VAL A C 1
ATOM 658 O O . VAL A 1 88 ? 17.924 -5.164 -19.988 1.00 76.69 88 VAL A O 1
ATOM 661 N N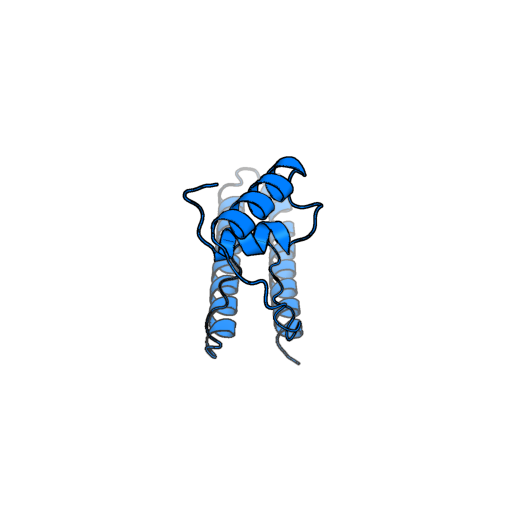 . ALA A 1 89 ? 15.888 -5.983 -19.507 1.00 78.81 89 ALA A N 1
ATOM 662 C CA . ALA A 1 89 ? 15.623 -6.540 -20.832 1.00 78.81 89 ALA A CA 1
ATOM 663 C C . ALA A 1 89 ? 15.534 -5.456 -21.920 1.00 78.81 89 ALA A C 1
ATOM 665 O O . ALA A 1 89 ? 16.021 -5.662 -23.030 1.00 78.81 89 ALA A O 1
ATOM 666 N N . SER A 1 90 ? 14.978 -4.290 -21.584 1.00 81.44 90 SER A N 1
ATOM 667 C CA . SER A 1 90 ? 14.809 -3.157 -22.507 1.00 81.44 90 SER A CA 1
ATOM 668 C C . SER A 1 90 ? 16.068 -2.297 -22.647 1.00 81.44 90 SER A C 1
ATOM 670 O O . SER A 1 90 ? 16.169 -1.489 -23.571 1.00 81.44 90 SER A O 1
ATOM 672 N N . SER A 1 91 ? 17.053 -2.455 -21.754 1.00 76.12 91 SER A N 1
ATOM 673 C CA . SER A 1 91 ? 18.306 -1.700 -21.826 1.00 76.12 91 SER A CA 1
ATOM 674 C C . SER A 1 91 ? 19.159 -2.161 -23.017 1.00 76.12 91 SER A C 1
ATOM 676 O O . SER A 1 91 ? 19.784 -3.223 -23.012 1.00 76.12 91 SER A O 1
ATOM 678 N N . LYS A 1 92 ? 19.151 -1.338 -24.071 1.00 65.69 92 LYS A N 1
ATOM 679 C CA . LYS A 1 92 ? 19.818 -1.597 -25.358 1.00 65.69 92 LYS A CA 1
ATOM 680 C C . LYS A 1 92 ? 21.320 -1.273 -25.342 1.00 65.69 92 LYS A C 1
ATOM 682 O O . LYS A 1 92 ? 22.028 -1.647 -26.269 1.00 65.69 92 LYS A O 1
ATOM 687 N N . SER A 1 93 ? 21.813 -0.582 -24.310 1.00 68.75 93 SER A N 1
ATOM 688 C CA . SER A 1 93 ? 23.208 -0.141 -24.200 1.00 68.75 93 SER A CA 1
ATOM 689 C C . SER A 1 93 ? 23.986 -0.947 -23.149 1.00 68.75 93 SER A C 1
ATOM 691 O O . SER A 1 93 ? 23.536 -1.156 -22.019 1.00 68.75 93 SER A O 1
ATOM 693 N N . GLU A 1 94 ? 25.195 -1.396 -23.505 1.00 69.50 94 GLU A N 1
ATOM 694 C CA . GLU A 1 94 ? 26.048 -2.178 -22.597 1.00 69.50 94 GLU A CA 1
ATOM 695 C C . GLU A 1 94 ? 26.483 -1.396 -21.351 1.00 69.50 94 GLU A C 1
ATOM 697 O O . GLU A 1 94 ? 26.614 -1.975 -20.271 1.00 69.50 94 GLU A O 1
ATOM 702 N N . ALA A 1 95 ? 26.667 -0.078 -21.475 1.00 69.88 95 ALA A N 1
ATOM 703 C CA . ALA A 1 95 ? 27.004 0.791 -20.349 1.00 69.88 95 ALA A CA 1
ATOM 704 C C . ALA A 1 95 ? 25.894 0.787 -19.282 1.00 69.88 95 ALA A C 1
ATOM 706 O O . ALA A 1 95 ? 26.162 0.654 -18.088 1.00 69.88 95 ALA A O 1
ATOM 707 N N . GLN A 1 96 ? 24.636 0.821 -19.722 1.00 64.75 96 GLN A N 1
ATOM 708 C CA . GLN A 1 96 ? 23.468 0.841 -18.846 1.00 64.75 96 GLN A CA 1
ATOM 709 C C . GLN A 1 96 ? 23.153 -0.551 -18.288 1.00 64.75 96 GLN A C 1
ATOM 711 O O . GLN A 1 96 ? 22.725 -0.667 -17.144 1.00 64.75 96 GLN A O 1
ATOM 716 N N . ARG A 1 97 ? 23.486 -1.631 -19.014 1.00 65.31 97 ARG A N 1
ATOM 717 C CA . ARG A 1 97 ? 23.475 -3.002 -18.465 1.00 65.31 97 ARG A CA 1
ATOM 718 C C . ARG A 1 97 ? 24.438 -3.184 -17.295 1.00 65.31 97 ARG A C 1
ATOM 720 O O . ARG A 1 97 ? 24.094 -3.878 -16.339 1.00 65.31 97 ARG A O 1
ATOM 727 N N . ARG A 1 98 ? 25.633 -2.584 -17.350 1.00 74.12 98 ARG A N 1
ATOM 728 C CA . ARG A 1 98 ? 26.611 -2.659 -16.248 1.00 74.12 98 ARG A CA 1
ATOM 729 C C . ARG A 1 98 ? 26.115 -1.915 -15.011 1.00 74.12 98 ARG A C 1
ATOM 731 O O . ARG A 1 98 ? 26.212 -2.453 -13.913 1.00 74.12 98 ARG A O 1
ATOM 738 N N . GLN A 1 99 ? 25.519 -0.739 -15.200 1.00 71.94 99 GLN A N 1
ATOM 739 C CA . GLN A 1 99 ? 24.932 0.044 -14.113 1.00 71.94 99 GLN A CA 1
ATOM 740 C C . GLN A 1 99 ? 23.692 -0.648 -13.516 1.00 71.94 99 GLN A C 1
ATOM 742 O O . GLN A 1 99 ? 23.594 -0.813 -12.301 1.00 71.94 99 GLN A O 1
ATOM 747 N N . ASN A 1 100 ? 22.801 -1.176 -14.360 1.00 67.50 100 ASN A N 1
ATOM 748 C CA . ASN A 1 100 ? 21.621 -1.922 -13.917 1.00 67.50 100 ASN A CA 1
ATOM 749 C C . ASN A 1 100 ? 21.991 -3.214 -13.174 1.00 67.50 100 ASN A C 1
ATOM 751 O O . ASN A 1 100 ? 21.322 -3.572 -12.209 1.00 67.50 100 ASN A O 1
ATOM 755 N N . ARG A 1 101 ? 23.093 -3.888 -13.539 1.00 70.25 10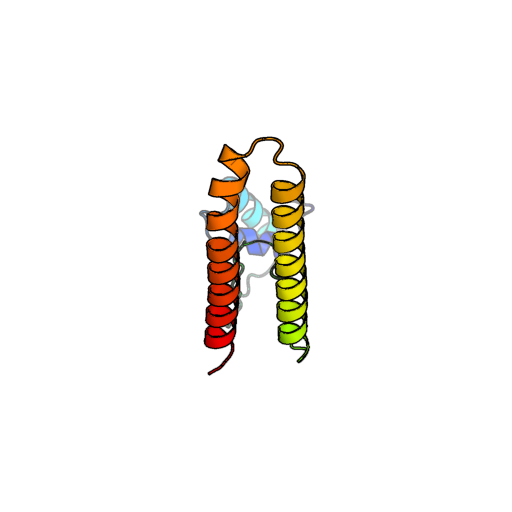1 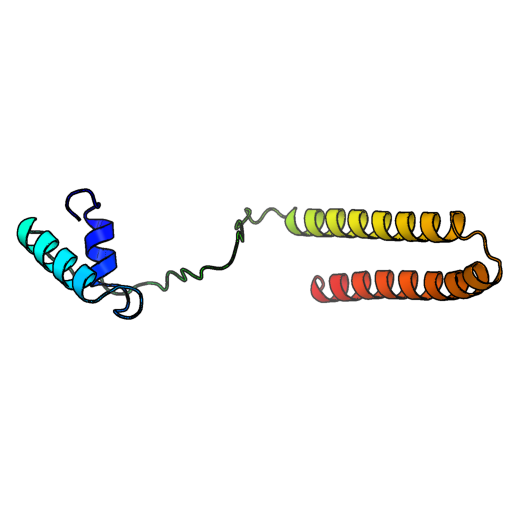ARG A N 1
ATOM 756 C CA . ARG A 1 101 ? 23.590 -5.064 -12.801 1.00 70.25 101 ARG A CA 1
ATOM 757 C C . ARG A 1 101 ? 23.963 -4.770 -11.348 1.00 70.25 101 ARG A C 1
ATOM 759 O O . ARG A 1 101 ? 23.901 -5.687 -10.540 1.00 70.25 101 ARG A O 1
ATOM 766 N N . GLN A 1 102 ? 24.345 -3.537 -11.019 1.00 76.12 102 GLN A N 1
ATOM 767 C CA . GLN A 1 102 ? 24.645 -3.128 -9.642 1.00 76.12 102 GLN A CA 1
ATOM 768 C C . GLN A 1 102 ? 23.395 -2.650 -8.889 1.00 76.12 102 GLN A C 1
ATOM 770 O O . GLN A 1 102 ? 23.307 -2.816 -7.676 1.00 76.12 102 GLN A O 1
ATOM 775 N N . LEU A 1 103 ? 22.398 -2.125 -9.603 1.00 71.31 103 LEU A N 1
ATOM 776 C CA . LEU A 1 103 ? 21.125 -1.680 -9.025 1.00 71.31 103 LEU A CA 1
ATOM 777 C C . LEU A 1 103 ? 20.205 -2.848 -8.635 1.00 71.31 103 LEU A C 1
ATOM 779 O O . LEU A 1 103 ? 19.484 -2.760 -7.643 1.00 71.31 103 LEU A O 1
ATOM 783 N N . VAL A 1 104 ? 20.249 -3.964 -9.368 1.00 73.25 104 VAL A N 1
ATOM 784 C CA . VAL A 1 104 ? 19.463 -5.175 -9.059 1.00 73.25 104 VAL A CA 1
ATOM 785 C C . VAL A 1 104 ? 19.764 -5.754 -7.663 1.00 73.25 104 VAL A C 1
ATOM 787 O O . VAL A 1 104 ? 18.823 -5.954 -6.900 1.00 73.25 104 VAL A O 1
ATOM 790 N N . PRO A 1 105 ? 21.023 -6.000 -7.250 1.00 78.12 105 PRO A N 1
ATOM 791 C CA . PRO A 1 105 ? 21.289 -6.490 -5.899 1.00 78.12 105 PRO A CA 1
ATOM 792 C C . PRO A 1 105 ? 20.922 -5.461 -4.823 1.00 78.12 105 PRO A C 1
ATOM 794 O O . PRO A 1 105 ? 20.490 -5.857 -3.748 1.00 78.12 105 PRO A O 1
ATOM 797 N N . TRP A 1 106 ? 21.026 -4.160 -5.112 1.00 77.19 106 TRP A N 1
ATOM 798 C CA . TRP A 1 106 ? 20.629 -3.093 -4.186 1.00 77.19 106 TRP A CA 1
ATOM 799 C C . TRP A 1 106 ? 19.115 -3.043 -3.961 1.00 77.19 106 TRP A C 1
ATOM 801 O O . TRP A 1 106 ? 18.655 -2.939 -2.827 1.00 77.19 106 TRP A O 1
ATOM 811 N N . THR A 1 107 ? 18.333 -3.182 -5.031 1.00 77.50 107 THR A N 1
ATOM 812 C CA . THR A 1 107 ? 16.865 -3.245 -4.960 1.00 77.50 107 THR A CA 1
ATOM 813 C C . THR A 1 107 ? 16.386 -4.540 -4.310 1.00 77.50 107 THR A C 1
ATOM 815 O O . THR A 1 107 ? 15.507 -4.488 -3.454 1.00 77.50 107 THR A O 1
ATOM 818 N N . CYS A 1 108 ? 17.016 -5.683 -4.609 1.00 75.88 108 CYS A N 1
ATOM 819 C CA . CYS A 1 108 ? 16.757 -6.938 -3.899 1.00 75.88 108 CYS A CA 1
ATOM 820 C C . CYS A 1 108 ? 17.097 -6.838 -2.405 1.00 75.88 108 CYS A C 1
ATOM 822 O O . CYS A 1 108 ? 16.288 -7.235 -1.573 1.00 75.88 108 CYS A O 1
ATOM 824 N N . ALA A 1 109 ? 18.258 -6.282 -2.046 1.00 78.19 109 ALA A N 1
ATOM 825 C CA . ALA A 1 109 ? 18.649 -6.096 -0.650 1.00 78.19 109 ALA A CA 1
ATOM 826 C C . ALA A 1 109 ? 17.691 -5.147 0.085 1.00 78.19 109 ALA A C 1
ATOM 828 O O . ALA A 1 109 ? 17.285 -5.445 1.204 1.00 78.19 109 ALA A O 1
ATOM 829 N N . GLY A 1 110 ? 17.277 -4.052 -0.561 1.00 81.06 110 GLY A N 1
ATOM 830 C CA . GLY A 1 110 ? 16.280 -3.125 -0.031 1.00 81.06 110 GLY A CA 1
ATOM 831 C C . GLY A 1 110 ? 14.924 -3.793 0.194 1.00 81.06 110 GLY A C 1
ATOM 832 O O . GLY A 1 110 ? 14.367 -3.672 1.277 1.00 81.06 110 GLY A O 1
ATOM 833 N N . ALA A 1 111 ? 14.429 -4.569 -0.775 1.00 77.50 111 ALA A N 1
ATOM 834 C CA . ALA A 1 111 ? 13.167 -5.296 -0.646 1.00 77.50 111 ALA A CA 1
ATOM 835 C C . ALA A 1 111 ? 13.209 -6.344 0.479 1.00 77.50 111 ALA A C 1
ATOM 837 O O . ALA A 1 111 ? 12.262 -6.442 1.259 1.00 77.50 111 ALA A O 1
ATOM 838 N N . VAL A 1 112 ? 14.316 -7.086 0.606 1.00 81.56 112 VAL A N 1
ATOM 839 C CA . VAL A 1 112 ? 14.530 -8.052 1.697 1.00 81.56 112 VAL A CA 1
ATOM 840 C C . VAL A 1 112 ? 14.609 -7.344 3.048 1.00 81.56 112 VAL A C 1
ATOM 842 O O . VAL A 1 112 ? 13.986 -7.800 4.003 1.00 81.56 112 VAL A O 1
ATOM 845 N N . LEU A 1 113 ? 15.310 -6.210 3.135 1.00 83.25 113 LEU A N 1
ATOM 846 C CA . LEU A 1 113 ? 15.394 -5.405 4.353 1.00 83.25 113 LEU A CA 1
ATOM 847 C C . LEU A 1 113 ? 14.024 -4.834 4.741 1.00 83.25 113 LEU A C 1
ATOM 849 O O . LEU A 1 113 ? 13.650 -4.903 5.905 1.00 83.25 113 LEU A O 1
ATOM 853 N N . SER A 1 114 ? 13.247 -4.321 3.784 1.00 77.44 114 SER A N 1
ATOM 854 C CA . SER A 1 114 ? 11.882 -3.843 4.025 1.00 77.44 114 SER A CA 1
ATOM 855 C C . SER A 1 114 ? 10.974 -4.967 4.518 1.00 77.4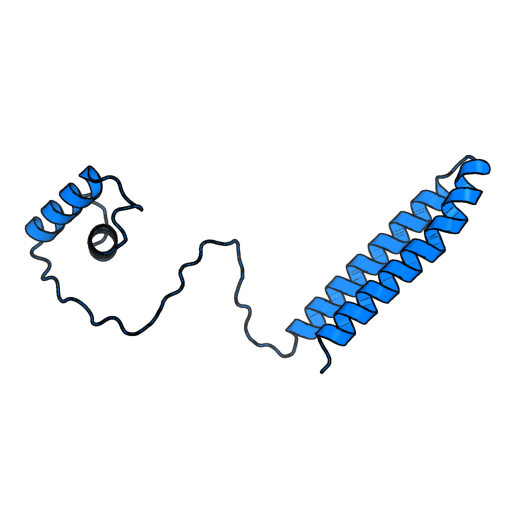4 114 SER A C 1
ATOM 857 O O . SER A 1 114 ? 10.251 -4.770 5.491 1.00 77.44 114 SER A O 1
ATOM 859 N N . PHE A 1 115 ? 11.056 -6.157 3.914 1.00 74.94 115 PHE A N 1
ATOM 860 C CA . PHE A 1 115 ? 10.335 -7.339 4.392 1.00 74.94 115 PHE A CA 1
ATOM 861 C C . PHE A 1 115 ? 10.766 -7.734 5.805 1.00 74.94 115 PHE A C 1
ATOM 863 O O . PHE A 1 115 ? 9.918 -8.021 6.644 1.00 74.94 115 PHE A O 1
ATOM 870 N N . PHE A 1 116 ? 12.068 -7.707 6.089 1.00 78.81 116 PHE A N 1
ATOM 871 C CA . PHE A 1 116 ? 12.617 -8.032 7.400 1.00 78.81 116 PHE A CA 1
ATOM 872 C C . PHE A 1 116 ? 12.186 -7.027 8.474 1.00 78.81 116 PHE A C 1
ATOM 874 O O . PHE A 1 116 ? 11.758 -7.433 9.547 1.00 78.81 116 PHE A O 1
ATOM 881 N N . VAL A 1 117 ? 12.229 -5.723 8.184 1.00 79.50 117 VAL A N 1
ATOM 882 C CA . VAL A 1 117 ? 11.768 -4.660 9.094 1.00 79.50 117 VAL A CA 1
ATOM 883 C C . VAL A 1 117 ? 10.268 -4.771 9.335 1.00 79.50 117 VAL A C 1
ATOM 885 O O . VAL A 1 117 ? 9.818 -4.647 10.473 1.00 79.50 117 VAL A O 1
ATOM 888 N N . MET A 1 118 ? 9.487 -5.036 8.287 1.00 73.88 118 MET A N 1
ATOM 889 C CA . MET A 1 118 ? 8.049 -5.233 8.419 1.00 73.88 118 MET A CA 1
ATOM 890 C C . MET A 1 118 ? 7.752 -6.467 9.279 1.00 73.88 118 MET A C 1
ATOM 892 O O . MET A 1 118 ? 6.952 -6.374 10.205 1.00 73.88 118 MET A O 1
ATOM 896 N N . PHE A 1 119 ? 8.466 -7.574 9.049 1.00 73.62 119 PHE A N 1
ATOM 897 C CA . PHE A 1 119 ? 8.357 -8.806 9.829 1.00 73.62 119 PHE A CA 1
ATOM 898 C C . PHE A 1 119 ? 8.737 -8.589 11.299 1.00 73.62 119 PHE A C 1
ATOM 900 O O . PHE A 1 119 ? 7.948 -8.928 12.178 1.00 73.62 119 PHE A O 1
ATOM 907 N N . ALA A 1 120 ? 9.877 -7.943 11.565 1.00 76.56 120 ALA A N 1
ATOM 908 C CA . ALA A 1 120 ? 10.351 -7.604 12.906 1.00 76.56 120 ALA A CA 1
ATOM 909 C C . ALA A 1 120 ? 9.390 -6.661 13.647 1.00 76.56 120 ALA A C 1
ATOM 911 O O . ALA A 1 120 ? 9.189 -6.804 14.846 1.00 76.56 120 ALA A O 1
ATOM 912 N N . ARG A 1 121 ? 8.739 -5.729 12.939 1.00 71.19 121 ARG A N 1
ATOM 913 C CA . ARG A 1 121 ? 7.726 -4.835 13.522 1.00 71.19 121 ARG A CA 1
ATOM 914 C C . ARG A 1 121 ? 6.398 -5.546 13.799 1.00 71.19 121 ARG A C 1
ATOM 916 O O . ARG A 1 121 ? 5.666 -5.137 14.692 1.00 71.19 121 ARG A O 1
ATOM 923 N N . THR A 1 122 ? 6.068 -6.592 13.043 1.00 70.19 122 THR A N 1
ATOM 924 C CA . THR A 1 122 ? 4.863 -7.415 13.268 1.00 70.19 122 THR A CA 1
ATOM 925 C C . THR A 1 122 ? 5.073 -8.607 14.207 1.00 70.19 122 THR A C 1
ATOM 927 O O . THR A 1 122 ? 4.092 -9.279 14.544 1.00 70.19 122 THR A O 1
ATOM 930 N N . GLY A 1 123 ? 6.318 -8.880 14.608 1.00 64.50 123 GLY A N 1
ATOM 931 C CA . GLY A 1 123 ? 6.725 -10.059 15.366 1.00 64.50 123 GLY A CA 1
ATOM 932 C C . GLY A 1 123 ? 7.690 -9.728 16.500 1.00 64.50 123 GLY A C 1
ATOM 933 O O . GLY A 1 123 ? 8.885 -9.971 16.363 1.00 64.50 123 GLY A O 1
ATOM 934 N N . CYS A 1 124 ? 7.142 -9.161 17.577 1.00 46.09 124 CYS A N 1
ATOM 935 C CA . CYS A 1 124 ? 7.361 -9.460 19.001 1.00 46.09 124 CYS A CA 1
ATOM 936 C C . CYS A 1 124 ? 6.544 -8.455 19.818 1.00 46.09 124 CYS A C 1
ATOM 938 O O . CYS A 1 124 ? 6.768 -7.238 19.639 1.00 46.09 124 CYS A O 1
#

Secondary structure (DSSP, 8-state):
-TTS-HHHHHHHHHS-TTSS-HHHHHHHHHHHHHHT-----------------TT-------TTHHHHHHHHHHHHHHHHHHHHHHHHHH---HHHHHHHHHHHHHHHHHHHHHHHHHHHHH--